Protein AF-A0A528INY7-F1 (afdb_monomer)

Structure (mmCIF, N/CA/C/O backbone):
data_AF-A0A528INY7-F1
#
_entry.id   AF-A0A528INY7-F1
#
loop_
_atom_site.group_PDB
_atom_site.id
_atom_site.type_symbol
_atom_site.label_atom_id
_atom_site.label_alt_id
_atom_site.label_comp_id
_atom_site.label_asym_id
_atom_site.label_entity_id
_atom_site.label_seq_id
_atom_site.pdbx_PDB_ins_code
_atom_site.Cartn_x
_atom_site.Cartn_y
_atom_site.Cartn_z
_atom_site.occupancy
_atom_site.B_iso_or_equiv
_atom_site.auth_seq_id
_atom_site.auth_comp_id
_atom_site.auth_asym_id
_atom_site.auth_atom_id
_atom_site.pdbx_PDB_model_num
ATOM 1 N N . ARG A 1 1 ? -7.343 -0.131 -20.533 1.00 91.62 1 ARG A N 1
ATOM 2 C CA . ARG A 1 1 ? -6.850 1.258 -20.793 1.00 91.62 1 ARG A CA 1
ATOM 3 C C . ARG A 1 1 ? -5.367 1.373 -20.498 1.00 91.62 1 ARG A C 1
ATOM 5 O O . ARG A 1 1 ? -4.648 1.747 -21.407 1.00 91.62 1 ARG A O 1
ATOM 12 N N . ASN A 1 2 ? -4.929 1.109 -19.264 1.00 95.06 2 ASN A N 1
ATOM 13 C CA . ASN A 1 2 ? -3.514 1.259 -18.916 1.00 95.06 2 ASN A CA 1
ATOM 14 C C . ASN A 1 2 ? -2.627 0.231 -19.645 1.00 95.06 2 ASN A C 1
ATOM 16 O O . ASN A 1 2 ? -1.498 0.556 -19.962 1.00 95.06 2 ASN A O 1
ATOM 20 N N . LEU A 1 3 ? -3.159 -0.954 -19.976 1.00 93.62 3 LEU A N 1
ATOM 21 C CA . LEU A 1 3 ? -2.393 -2.011 -20.651 1.00 93.62 3 LEU A CA 1
ATOM 22 C C . LEU A 1 3 ? -2.315 -1.853 -22.182 1.00 93.62 3 LEU A C 1
ATOM 24 O O . LEU A 1 3 ? -1.270 -2.107 -22.759 1.00 93.62 3 LEU A O 1
ATOM 28 N N . ASP A 1 4 ? -3.390 -1.401 -22.837 1.00 95.31 4 ASP A N 1
ATOM 29 C CA . ASP A 1 4 ? -3.476 -1.436 -24.315 1.00 95.31 4 ASP A CA 1
ATOM 30 C C . ASP A 1 4 ? -3.409 -0.058 -24.985 1.00 95.31 4 ASP A C 1
ATOM 32 O O . ASP A 1 4 ? -3.302 0.046 -26.204 1.00 95.31 4 ASP A O 1
ATOM 36 N N . ARG A 1 5 ? -3.588 1.023 -24.213 1.00 96.38 5 ARG A N 1
ATOM 37 C CA . ARG A 1 5 ? -3.797 2.382 -24.753 1.00 96.38 5 ARG A CA 1
ATOM 38 C C . ARG A 1 5 ? -2.913 3.452 -24.120 1.00 96.38 5 ARG A C 1
ATOM 40 O O . ARG A 1 5 ? -3.077 4.627 -24.442 1.00 96.38 5 ARG A O 1
ATOM 47 N N . ARG A 1 6 ? -2.029 3.086 -23.192 1.00 97.81 6 ARG A N 1
ATOM 48 C CA . ARG A 1 6 ? -1.086 4.003 -22.543 1.00 97.81 6 ARG A CA 1
ATOM 49 C C . ARG A 1 6 ? 0.319 3.431 -22.620 1.00 97.81 6 ARG A C 1
ATOM 51 O O . ARG A 1 6 ? 0.489 2.218 -22.641 1.00 97.81 6 ARG A O 1
ATOM 58 N N . VAL A 1 7 ? 1.301 4.324 -22.661 1.00 96.69 7 VAL A N 1
ATOM 59 C CA . VAL A 1 7 ? 2.706 3.971 -22.462 1.00 96.69 7 VAL A CA 1
ATOM 60 C C . VAL A 1 7 ? 2.977 4.094 -20.967 1.00 96.69 7 VAL A C 1
ATOM 62 O O . VAL A 1 7 ? 2.939 5.198 -20.432 1.00 96.69 7 VAL A O 1
ATOM 65 N N . GLU A 1 8 ? 3.190 2.964 -20.302 1.00 97.38 8 GLU A N 1
ATOM 66 C CA . GLU A 1 8 ? 3.444 2.859 -18.861 1.00 97.38 8 GLU A CA 1
ATOM 67 C C . GLU A 1 8 ? 4.792 2.152 -18.642 1.00 97.38 8 GLU A C 1
ATOM 69 O O . GLU A 1 8 ? 5.246 1.394 -19.502 1.00 97.38 8 GLU A O 1
ATOM 74 N N . THR A 1 9 ? 5.431 2.372 -17.493 1.00 97.06 9 THR A N 1
ATOM 75 C CA . THR A 1 9 ? 6.660 1.659 -17.112 1.00 97.06 9 THR A CA 1
ATOM 76 C C . THR A 1 9 ? 6.545 1.098 -15.703 1.00 97.06 9 THR A C 1
ATOM 78 O O . THR A 1 9 ? 5.949 1.717 -14.822 1.00 97.06 9 THR A O 1
ATOM 81 N N . MET A 1 10 ? 7.130 -0.077 -15.491 1.00 96.69 10 MET A N 1
ATOM 82 C CA . MET A 1 10 ? 7.287 -0.697 -14.182 1.00 96.69 10 MET A CA 1
ATOM 83 C C . MET A 1 10 ? 8.776 -0.923 -13.956 1.00 96.69 10 MET A C 1
ATOM 85 O O . MET A 1 10 ? 9.444 -1.554 -14.774 1.00 96.69 10 MET A O 1
ATOM 89 N N . VAL A 1 11 ? 9.298 -0.386 -12.857 1.00 96.94 11 VAL A N 1
ATOM 90 C CA . VAL A 1 11 ? 10.722 -0.466 -12.525 1.00 96.94 11 VAL A CA 1
ATOM 91 C C . V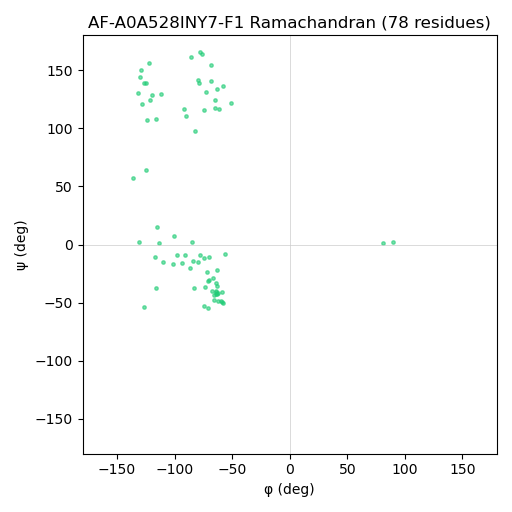AL A 1 11 ? 10.887 -1.363 -11.302 1.00 96.94 11 VAL A C 1
ATOM 93 O O . VAL A 1 11 ? 10.185 -1.156 -10.309 1.00 96.94 11 VAL A O 1
ATOM 96 N N . PRO A 1 12 ? 11.788 -2.358 -11.340 1.00 97.31 12 PRO A N 1
ATOM 97 C CA . PRO A 1 12 ? 12.016 -3.220 -10.193 1.00 97.31 12 PRO A CA 1
ATOM 98 C C . PRO A 1 12 ? 12.680 -2.452 -9.047 1.00 97.31 12 PRO A C 1
ATOM 100 O O . PRO A 1 12 ? 13.609 -1.668 -9.252 1.00 97.31 12 PRO A O 1
ATOM 103 N N . ILE A 1 13 ? 12.255 -2.748 -7.820 1.00 96.94 13 ILE A N 1
ATOM 104 C CA . ILE A 1 13 ? 12.957 -2.320 -6.610 1.00 96.94 13 ILE A CA 1
ATOM 105 C C . ILE A 1 13 ? 14.097 -3.311 -6.369 1.00 96.94 13 ILE A C 1
ATOM 107 O O . ILE A 1 13 ? 13.885 -4.406 -5.848 1.00 96.94 13 ILE A O 1
ATOM 111 N N . THR A 1 14 ? 15.301 -2.941 -6.804 1.00 97.38 14 THR A N 1
ATOM 112 C CA . THR A 1 14 ? 16.493 -3.806 -6.757 1.00 97.38 14 THR A CA 1
ATOM 113 C C . THR A 1 14 ? 17.253 -3.728 -5.439 1.00 97.38 14 THR A C 1
ATOM 115 O O . THR A 1 14 ? 18.015 -4.637 -5.121 1.00 97.38 14 THR A O 1
ATOM 118 N N . ASN A 1 15 ? 17.062 -2.662 -4.659 1.00 96.81 15 ASN A N 1
ATOM 119 C CA . ASN A 1 15 ? 17.649 -2.568 -3.330 1.00 96.81 15 ASN A CA 1
ATOM 120 C C . ASN A 1 15 ? 16.871 -3.493 -2.371 1.00 96.81 15 ASN A C 1
ATOM 122 O O . ASN A 1 15 ? 15.689 -3.232 -2.138 1.00 96.81 15 ASN A O 1
ATOM 126 N N . PRO A 1 16 ? 17.499 -4.540 -1.802 1.00 94.31 16 PRO A N 1
ATOM 127 C CA . PRO A 1 16 ? 16.795 -5.537 -0.994 1.00 94.31 16 PRO A CA 1
ATOM 128 C C . PRO A 1 16 ? 16.183 -4.939 0.276 1.00 94.31 16 PRO A C 1
ATOM 130 O O . PRO A 1 16 ? 15.077 -5.311 0.650 1.00 94.31 16 PRO A O 1
ATOM 133 N N . THR A 1 17 ? 16.848 -3.964 0.903 1.00 92.44 17 THR A N 1
ATOM 134 C CA . THR A 1 17 ? 16.323 -3.279 2.091 1.00 92.44 17 THR A CA 1
ATOM 135 C C . THR A 1 17 ? 15.068 -2.478 1.764 1.00 92.44 17 THR A C 1
ATOM 137 O O . THR A 1 17 ? 14.091 -2.538 2.503 1.00 92.44 17 THR A O 1
ATOM 140 N N . VAL A 1 18 ? 15.070 -1.751 0.643 1.00 92.75 18 VAL A N 1
ATOM 141 C CA . VAL A 1 18 ? 13.890 -0.989 0.201 1.00 92.75 18 VAL A CA 1
ATOM 142 C C . VAL A 1 18 ? 12.760 -1.936 -0.200 1.00 92.75 18 VAL A C 1
ATOM 144 O O . VAL A 1 18 ? 11.608 -1.681 0.131 1.00 92.75 18 VAL A O 1
ATOM 147 N N . HIS A 1 19 ? 13.078 -3.039 -0.879 1.00 94.56 19 HIS A N 1
ATOM 148 C CA . HIS A 1 19 ? 12.090 -4.041 -1.270 1.00 94.56 19 HIS A CA 1
ATOM 149 C C . HIS A 1 19 ? 11.378 -4.623 -0.042 1.00 94.56 19 HIS A C 1
ATOM 151 O O . HIS A 1 19 ? 10.149 -4.643 0.009 1.00 94.56 19 HIS A O 1
ATOM 157 N N . GLU A 1 20 ? 12.150 -5.018 0.972 1.00 92.25 20 GLU A N 1
ATOM 158 C CA . GLU A 1 20 ? 11.624 -5.558 2.225 1.00 92.25 20 GLU A CA 1
ATOM 159 C C . GLU A 1 20 ? 10.799 -4.522 2.995 1.00 92.25 20 GLU A C 1
ATOM 161 O O . GLU A 1 20 ? 9.736 -4.841 3.513 1.00 92.25 20 GLU A O 1
ATOM 166 N N . GLN A 1 21 ? 11.228 -3.258 3.032 1.00 90.31 21 GLN A N 1
ATOM 167 C CA . GLN A 1 21 ? 10.448 -2.187 3.664 1.00 90.31 21 GLN A CA 1
ATOM 168 C C . GLN A 1 21 ? 9.108 -1.956 2.960 1.00 90.31 21 GLN A C 1
ATOM 170 O O . GLN A 1 21 ? 8.080 -1.797 3.619 1.00 90.31 21 GLN A O 1
ATOM 175 N N . VAL A 1 22 ? 9.098 -1.952 1.626 1.00 92.38 22 VAL A N 1
ATOM 176 C CA . VAL A 1 22 ? 7.858 -1.781 0.865 1.00 92.38 22 VAL A CA 1
ATOM 177 C C . VAL A 1 22 ? 6.897 -2.934 1.148 1.00 92.38 22 VAL A C 1
ATOM 179 O O . VAL A 1 22 ? 5.744 -2.675 1.477 1.00 92.38 22 VAL A O 1
ATOM 182 N N . LEU A 1 23 ? 7.349 -4.188 1.086 1.00 92.94 23 LEU A N 1
ATOM 183 C CA . LEU A 1 23 ? 6.468 -5.340 1.298 1.00 92.94 23 LEU A CA 1
ATOM 184 C C . LEU A 1 23 ? 6.098 -5.554 2.771 1.00 92.94 23 LEU A C 1
ATOM 186 O O . LEU A 1 23 ? 4.920 -5.644 3.107 1.00 92.94 23 LEU A O 1
ATOM 190 N N . GLY A 1 24 ? 7.091 -5.633 3.651 1.00 88.50 24 GLY A N 1
ATOM 191 C CA . GLY A 1 24 ? 6.909 -6.034 5.044 1.00 88.50 24 GLY A CA 1
ATOM 192 C C . GLY A 1 24 ? 6.373 -4.935 5.956 1.00 88.50 24 GLY A C 1
ATOM 193 O O . GLY A 1 24 ? 5.946 -5.234 7.064 1.00 88.50 24 GLY A O 1
ATOM 194 N N . GLN A 1 25 ? 6.398 -3.670 5.525 1.00 89.06 25 GLN A N 1
ATOM 195 C CA . GLN A 1 25 ? 5.988 -2.547 6.373 1.00 89.06 25 GLN A CA 1
ATOM 196 C C . GLN A 1 25 ? 4.928 -1.683 5.705 1.00 89.06 25 GLN A C 1
ATOM 198 O O . GLN A 1 25 ? 3.856 -1.483 6.269 1.00 89.06 25 GLN A O 1
ATOM 203 N N . ILE A 1 26 ? 5.190 -1.199 4.487 1.00 92.06 26 ILE A N 1
ATOM 204 C CA . ILE A 1 26 ? 4.245 -0.304 3.809 1.00 92.06 26 ILE A CA 1
ATOM 205 C C . ILE A 1 26 ? 3.001 -1.078 3.370 1.00 92.06 26 ILE A C 1
ATOM 207 O O . ILE A 1 26 ? 1.887 -0.700 3.729 1.00 92.06 26 ILE A O 1
ATOM 211 N N . MET A 1 27 ? 3.166 -2.166 2.616 1.00 94.81 27 MET A N 1
ATOM 212 C CA . MET A 1 27 ? 2.029 -2.964 2.147 1.00 94.81 27 MET A CA 1
ATOM 213 C C . MET A 1 27 ? 1.279 -3.603 3.316 1.00 94.81 27 MET A C 1
ATOM 215 O O . MET A 1 27 ? 0.052 -3.567 3.323 1.00 94.81 27 MET A O 1
ATOM 219 N N . LEU A 1 28 ? 1.999 -4.106 4.326 1.00 92.75 28 LEU A N 1
ATOM 220 C CA . LEU A 1 28 ? 1.385 -4.636 5.544 1.00 92.75 28 LEU A CA 1
ATOM 221 C C . LEU A 1 28 ? 0.536 -3.578 6.263 1.00 92.75 28 LEU A C 1
ATOM 223 O O . LEU A 1 28 ? -0.630 -3.837 6.538 1.00 92.75 28 LEU A O 1
ATOM 227 N N . GLY A 1 29 ? 1.068 -2.372 6.488 1.00 92.56 29 GLY A N 1
ATOM 228 C CA . GLY A 1 29 ? 0.299 -1.286 7.100 1.00 92.56 29 GLY A CA 1
ATOM 229 C C . GLY A 1 29 ? -0.957 -0.930 6.299 1.00 92.56 29 GLY A C 1
ATOM 230 O O . GLY A 1 29 ? -2.021 -0.755 6.875 1.00 92.56 29 GLY A O 1
ATOM 231 N N . ASN A 1 30 ? -0.883 -0.902 4.965 1.00 94.12 30 ASN A N 1
ATOM 232 C CA . ASN A 1 30 ? -2.078 -0.673 4.141 1.00 94.12 30 ASN A CA 1
ATOM 233 C C . ASN A 1 30 ? -3.123 -1.797 4.271 1.00 94.12 30 ASN A C 1
ATOM 235 O O . ASN A 1 30 ? -4.311 -1.517 4.176 1.00 94.12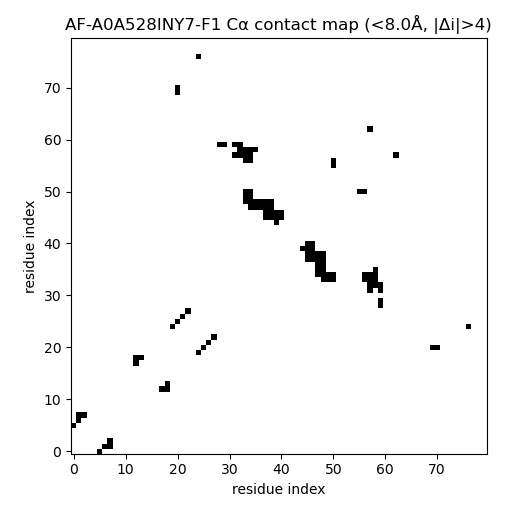 30 ASN A O 1
ATOM 239 N N . ILE A 1 31 ? -2.705 -3.050 4.480 1.00 92.62 31 ILE A N 1
ATOM 240 C CA . ILE A 1 31 ? -3.620 -4.185 4.693 1.00 92.62 31 ILE A CA 1
ATOM 241 C C . ILE A 1 31 ? -4.255 -4.132 6.089 1.00 92.62 31 ILE A C 1
ATOM 243 O O . ILE A 1 31 ? -5.418 -4.488 6.237 1.00 92.62 31 ILE A O 1
ATOM 247 N N . MET A 1 32 ? -3.502 -3.691 7.098 1.00 92.12 32 MET A N 1
ATOM 248 C CA . MET A 1 32 ? -3.968 -3.593 8.486 1.00 92.12 32 MET A CA 1
ATOM 249 C C . MET A 1 32 ? -4.865 -2.378 8.755 1.00 92.12 32 MET A C 1
ATOM 251 O O . MET A 1 32 ? -5.422 -2.269 9.843 1.00 92.12 32 MET A O 1
ATOM 255 N N . ASP A 1 33 ? -4.991 -1.442 7.811 1.00 94.62 33 ASP A N 1
ATOM 256 C CA . ASP A 1 33 ? -5.834 -0.261 7.989 1.00 94.62 33 ASP A CA 1
ATOM 257 C C . ASP A 1 33 ? -7.300 -0.658 8.198 1.00 94.62 33 ASP A C 1
ATOM 259 O O . ASP A 1 33 ? -7.943 -1.203 7.298 1.00 94.62 33 ASP A O 1
ATOM 263 N N . ASN A 1 34 ? -7.827 -0.337 9.382 1.00 94.38 34 ASN A N 1
ATOM 264 C CA . ASN A 1 34 ? -9.199 -0.637 9.798 1.00 94.38 34 ASN A CA 1
ATOM 265 C C . ASN A 1 34 ? -10.045 0.630 10.023 1.00 94.38 34 ASN A C 1
ATOM 267 O O . ASN A 1 34 ? -11.128 0.570 10.608 1.00 94.38 34 ASN A O 1
ATOM 271 N N . GLN A 1 35 ? -9.581 1.786 9.531 1.00 94.56 35 GLN A N 1
ATOM 272 C CA . GLN A 1 35 ? -10.289 3.066 9.656 1.00 94.56 35 GLN A CA 1
ATOM 273 C C . GLN A 1 35 ? -10.728 3.664 8.313 1.00 94.56 35 GLN A C 1
ATOM 275 O O . GLN A 1 35 ? -11.793 4.288 8.214 1.00 94.56 35 GLN A O 1
ATOM 280 N N . GLN A 1 36 ? -9.905 3.520 7.277 1.00 94.81 36 GLN A N 1
ATOM 281 C CA . GLN A 1 36 ? -10.101 4.104 5.950 1.00 94.81 36 GLN A CA 1
ATOM 282 C C . GLN A 1 36 ? -10.259 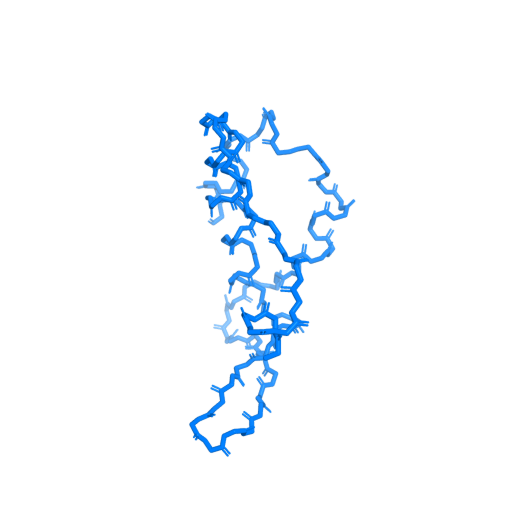3.062 4.836 1.00 94.81 36 GLN A C 1
ATOM 284 O O . GLN A 1 36 ? -10.699 3.428 3.743 1.00 94.81 36 GLN A O 1
ATOM 289 N N . SER A 1 37 ? -9.986 1.786 5.109 1.00 96.00 37 SER A N 1
ATOM 290 C CA . SER A 1 37 ? -10.200 0.683 4.167 1.00 96.00 37 SER A CA 1
ATOM 291 C C . SER A 1 37 ? -11.670 0.385 3.869 1.00 96.00 37 SER A C 1
ATOM 293 O O . SER A 1 37 ? -12.574 0.632 4.672 1.00 96.00 37 SER A O 1
ATOM 295 N N . PHE A 1 38 ? -11.904 -0.191 2.688 1.00 96.38 38 PHE A N 1
ATOM 296 C CA . PHE A 1 38 ? -13.195 -0.720 2.259 1.00 96.38 38 PHE A CA 1
ATOM 297 C C . PHE A 1 38 ? -13.024 -2.122 1.677 1.00 96.38 38 PHE A C 1
ATOM 299 O O . PHE A 1 38 ? -12.227 -2.322 0.760 1.00 96.38 38 PHE A O 1
ATOM 306 N N . ASP A 1 39 ? -13.844 -3.055 2.148 1.00 94.56 39 ASP A N 1
ATOM 307 C CA . ASP A 1 39 ? -14.009 -4.364 1.531 1.00 94.56 39 ASP A CA 1
ATOM 308 C C . ASP A 1 39 ? -14.800 -4.213 0.235 1.00 94.56 39 ASP A C 1
ATOM 310 O O . ASP A 1 39 ? -15.878 -3.609 0.224 1.00 94.56 39 ASP A O 1
ATOM 314 N N . VAL A 1 40 ? -14.299 -4.806 -0.847 1.00 96.19 40 VAL A N 1
ATOM 315 C CA . VAL A 1 40 ? -15.050 -4.950 -2.098 1.00 96.19 40 VAL A CA 1
AT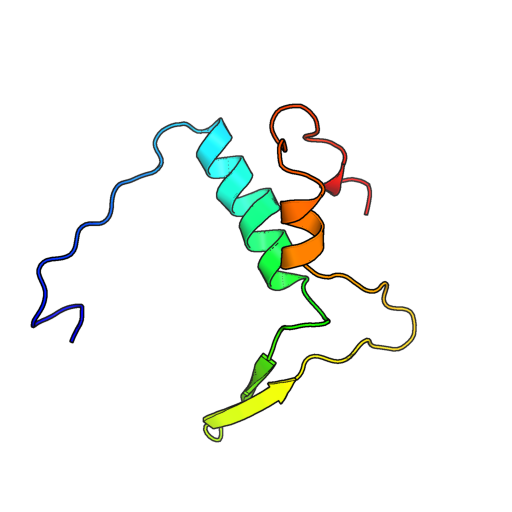OM 316 C C . VAL A 1 40 ? -15.784 -6.285 -2.064 1.00 96.19 40 VAL A C 1
ATOM 318 O O . VAL A 1 40 ? -15.161 -7.345 -2.007 1.00 96.19 40 VAL A O 1
ATOM 321 N N . LEU A 1 41 ? -17.114 -6.236 -2.088 1.00 97.00 41 LEU A N 1
ATOM 322 C CA . LEU A 1 41 ? -17.971 -7.415 -2.020 1.00 97.00 41 LEU A CA 1
ATOM 323 C C . LEU A 1 41 ? -18.198 -8.018 -3.412 1.00 97.00 41 LEU A C 1
ATOM 325 O O . LEU A 1 41 ? -18.016 -7.370 -4.445 1.00 97.00 41 LEU A O 1
ATOM 329 N N . ALA A 1 42 ? -18.624 -9.282 -3.446 1.00 97.56 42 ALA A N 1
ATOM 330 C CA . ALA A 1 42 ? -18.829 -10.027 -4.690 1.00 97.56 42 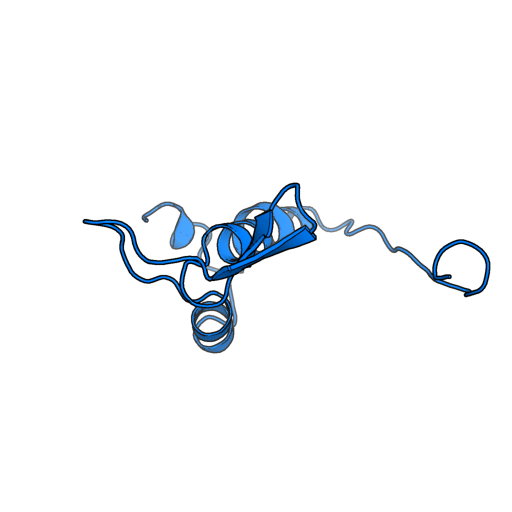ALA A CA 1
ATOM 331 C C . ALA A 1 42 ? -19.919 -9.429 -5.603 1.00 97.56 42 ALA A C 1
ATOM 333 O O . ALA A 1 42 ? -19.910 -9.671 -6.808 1.00 97.56 42 ALA A O 1
ATOM 334 N N . ASP A 1 43 ? -20.843 -8.645 -5.045 1.00 97.38 43 ASP A N 1
ATOM 335 C CA . ASP A 1 43 ? -21.891 -7.935 -5.785 1.00 97.38 43 ASP A CA 1
ATOM 336 C C . ASP A 1 43 ? -21.423 -6.580 -6.354 1.00 97.38 43 ASP A C 1
ATOM 338 O O . ASP A 1 43 ? -22.204 -5.863 -6.982 1.00 97.38 43 ASP A O 1
ATOM 342 N N . GLY A 1 44 ? -20.148 -6.228 -6.158 1.00 96.69 44 GLY A N 1
ATOM 343 C CA . GLY A 1 44 ? -19.556 -4.967 -6.593 1.00 96.69 44 GLY A CA 1
ATOM 344 C C . GLY A 1 44 ? -19.842 -3.787 -5.664 1.00 96.69 44 GLY A C 1
ATOM 345 O O . GLY A 1 44 ? -19.402 -2.674 -5.957 1.00 96.69 44 GLY A O 1
ATOM 346 N N . THR A 1 45 ? -20.554 -3.998 -4.554 1.00 97.69 45 THR A N 1
ATOM 347 C CA . THR A 1 45 ? -20.688 -2.985 -3.505 1.00 97.69 45 THR A CA 1
ATOM 348 C C . THR A 1 45 ? -19.432 -2.935 -2.635 1.00 97.69 45 THR A C 1
ATOM 350 O O . THR A 1 45 ? -18.563 -3.809 -2.686 1.00 97.69 45 THR A O 1
ATOM 353 N N . SER A 1 46 ? -19.315 -1.872 -1.843 1.00 97.44 46 SER A N 1
ATOM 354 C CA . SER A 1 46 ? -18.198 -1.675 -0.924 1.00 97.44 46 SER A CA 1
ATOM 355 C C . SER A 1 46 ? -18.704 -1.449 0.490 1.00 97.44 46 SER A C 1
ATOM 357 O O . SER A 1 46 ? -19.640 -0.669 0.690 1.00 97.44 46 SER A O 1
ATOM 359 N N . ARG A 1 47 ? -18.038 -2.045 1.474 1.00 95.38 47 ARG A N 1
ATOM 360 C CA . ARG A 1 47 ? -18.318 -1.842 2.898 1.00 95.38 47 ARG A CA 1
ATOM 361 C C . ARG A 1 47 ? -17.079 -1.271 3.570 1.00 95.38 47 ARG A C 1
ATOM 363 O O . ARG A 1 47 ? -16.002 -1.826 3.410 1.00 95.38 47 ARG A O 1
ATOM 370 N N . ARG A 1 48 ? -17.221 -0.174 4.319 1.00 94.12 48 ARG A N 1
ATOM 371 C CA . ARG A 1 48 ? -16.101 0.374 5.097 1.00 94.12 48 ARG A CA 1
ATOM 372 C C . ARG A 1 48 ? -15.675 -0.650 6.152 1.00 94.12 48 ARG A C 1
ATOM 374 O O . ARG A 1 48 ? -16.548 -1.196 6.824 1.00 94.12 48 ARG A O 1
ATOM 381 N N . ALA A 1 49 ? -14.371 -0.880 6.282 1.00 91.38 49 ALA A N 1
ATOM 382 C CA . ALA A 1 49 ? -13.816 -1.653 7.382 1.00 91.38 49 ALA A CA 1
ATOM 383 C C . ALA A 1 49 ? -14.207 -0.990 8.710 1.00 91.38 49 ALA A C 1
ATOM 385 O O . ALA A 1 49 ? -14.194 0.236 8.841 1.00 91.38 49 ALA A O 1
ATOM 386 N N . THR A 1 50 ? -14.617 -1.798 9.675 1.00 89.19 50 THR A N 1
ATOM 387 C CA . THR A 1 50 ? -15.008 -1.332 11.003 1.00 89.19 50 THR A CA 1
ATOM 388 C C . THR A 1 50 ? -14.215 -2.106 12.026 1.00 89.19 50 THR A C 1
ATOM 390 O O . THR A 1 50 ? -14.094 -3.317 11.883 1.00 89.19 50 THR A O 1
ATOM 393 N N . LEU A 1 51 ? -13.754 -1.407 13.058 1.00 92.12 51 LEU A N 1
ATOM 394 C CA . LEU A 1 51 ? -13.106 -2.003 14.221 1.00 92.12 51 LEU A CA 1
ATOM 395 C C . LEU A 1 51 ? -13.954 -3.134 14.804 1.00 92.12 51 LEU A C 1
ATOM 397 O O . LEU A 1 51 ? -15.107 -2.903 15.185 1.00 92.12 51 LEU A O 1
ATOM 401 N N . GLU A 1 52 ? -13.382 -4.334 14.869 1.00 87.62 52 GLU A N 1
ATOM 402 C CA . GLU A 1 52 ? -13.982 -5.442 15.604 1.00 87.62 52 GLU A CA 1
ATOM 403 C C . GLU A 1 52 ? -13.781 -5.267 17.119 1.00 87.62 52 GLU A C 1
ATOM 405 O O . GLU A 1 52 ? -12.984 -4.450 17.592 1.00 87.62 52 GLU A O 1
ATOM 410 N N . GLU A 1 53 ? -14.549 -6.008 17.921 1.00 91.25 53 GLU A N 1
ATOM 411 C CA . GLU A 1 53 ? -14.447 -5.922 19.377 1.00 91.25 53 GLU A CA 1
ATOM 412 C C . GLU A 1 53 ? -13.067 -6.407 19.848 1.00 91.25 53 GLU A C 1
ATOM 414 O O . GLU A 1 53 ? -12.705 -7.568 19.670 1.00 91.25 53 GLU A O 1
ATOM 419 N N . GLY A 1 54 ? -12.305 -5.505 20.470 1.00 90.81 54 GLY A N 1
ATOM 420 C CA . GLY A 1 54 ? -10.952 -5.786 20.953 1.00 90.81 54 GLY A CA 1
ATOM 421 C C . GLY A 1 54 ? -9.836 -5.513 19.941 1.00 90.81 54 GLY A C 1
ATOM 422 O O . GLY A 1 54 ? -8.676 -5.734 20.281 1.00 90.81 54 GLY A O 1
ATOM 423 N N . GLU A 1 55 ? -10.147 -5.014 18.740 1.00 91.81 55 GLU A N 1
ATOM 424 C CA . GLU A 1 55 ? -9.127 -4.536 17.804 1.00 91.81 55 GLU A CA 1
ATOM 425 C C . GLU A 1 55 ? -8.627 -3.133 18.158 1.00 91.81 55 GLU A C 1
ATOM 427 O O . GLU A 1 55 ? -9.394 -2.235 18.514 1.00 91.81 55 GLU A O 1
ATOM 432 N N . GLU A 1 56 ? -7.322 -2.927 17.989 1.00 92.81 56 GLU A N 1
ATOM 433 C CA . GLU A 1 56 ? -6.720 -1.603 18.096 1.00 92.81 56 GLU A CA 1
ATOM 434 C C . GLU A 1 56 ? -6.958 -0.785 16.809 1.00 92.81 56 GLU A C 1
ATOM 436 O O . GLU A 1 56 ? -6.829 -1.310 15.695 1.00 92.81 56 GLU A O 1
ATOM 441 N N . PRO A 1 57 ? -7.280 0.517 16.923 1.00 94.81 57 PRO A N 1
ATOM 442 C CA . PRO A 1 57 ? -7.409 1.405 15.775 1.00 94.81 57 PRO A CA 1
ATOM 443 C C . PRO A 1 57 ? -6.078 1.601 15.055 1.00 94.81 57 PRO A C 1
ATOM 445 O O . PRO A 1 57 ? -5.108 2.088 15.634 1.00 94.81 57 PRO A O 1
ATOM 448 N N . PHE A 1 58 ? -6.066 1.317 13.753 1.00 94.50 58 PHE A N 1
ATOM 449 C CA . PHE A 1 58 ? -4.917 1.545 12.891 1.00 94.50 58 PHE A CA 1
ATOM 450 C C . PHE A 1 58 ? -5.298 2.340 11.636 1.00 94.50 58 PHE A C 1
ATOM 452 O O . PHE A 1 58 ? -6.135 1.926 10.833 1.00 94.50 58 PHE A O 1
ATOM 459 N N . ASN A 1 59 ? -4.647 3.495 11.471 1.00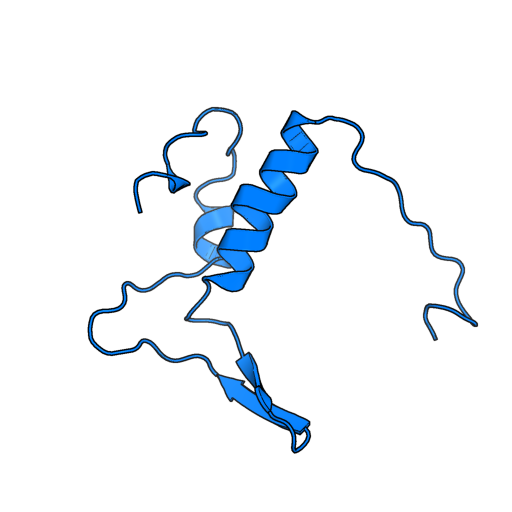 94.81 59 ASN A N 1
ATOM 460 C CA . ASN A 1 59 ? -4.772 4.374 10.311 1.00 94.81 59 ASN A CA 1
ATOM 461 C C . ASN A 1 59 ? -3.432 4.447 9.582 1.00 94.81 59 ASN A C 1
ATOM 463 O O . ASN A 1 59 ? -2.488 5.082 10.062 1.00 94.81 59 ASN A O 1
ATOM 467 N N . ALA A 1 60 ? -3.344 3.822 8.413 1.00 94.12 60 ALA A N 1
ATOM 468 C CA . ALA A 1 60 ? -2.104 3.738 7.657 1.00 94.12 60 ALA A CA 1
ATOM 469 C C . ALA A 1 60 ? -1.597 5.126 7.244 1.00 94.12 60 ALA A C 1
ATOM 471 O O . ALA A 1 60 ? -0.403 5.414 7.345 1.00 94.12 60 ALA A O 1
ATOM 472 N N . GLN A 1 61 ? -2.493 6.018 6.814 1.00 94.06 61 GLN A N 1
ATOM 473 C CA . GLN A 1 61 ? -2.103 7.348 6.352 1.00 94.06 61 GLN A CA 1
ATOM 474 C C . GLN A 1 61 ? -1.516 8.193 7.489 1.00 94.06 61 GLN A C 1
ATOM 476 O O . GLN A 1 61 ? -0.450 8.787 7.325 1.00 94.06 61 GLN A O 1
ATOM 481 N N . GLU A 1 62 ? -2.176 8.229 8.647 1.00 94.50 62 GLU A N 1
ATOM 482 C CA . GLU A 1 62 ? -1.671 8.940 9.824 1.00 94.50 62 GLU A CA 1
ATOM 483 C C . GLU A 1 62 ? -0.358 8.330 10.328 1.00 94.50 62 GLU A C 1
ATOM 485 O O . GLU A 1 62 ? 0.603 9.056 10.607 1.00 94.50 62 GLU A O 1
ATOM 490 N N . TYR A 1 63 ? -0.276 6.997 10.365 1.00 92.00 63 TYR A N 1
ATOM 491 C CA . TYR A 1 63 ? 0.927 6.280 10.769 1.00 92.00 63 TYR A CA 1
ATOM 492 C C . TYR A 1 63 ? 2.131 6.652 9.896 1.00 92.00 63 TYR A C 1
ATOM 494 O O . TYR A 1 63 ? 3.177 7.036 10.424 1.00 92.00 63 TYR A O 1
ATOM 502 N N . PHE A 1 64 ? 1.997 6.616 8.566 1.00 91.44 64 PHE A N 1
ATOM 503 C CA . PHE A 1 64 ? 3.108 6.932 7.662 1.00 91.44 64 PHE A CA 1
ATOM 504 C C . PHE A 1 64 ? 3.481 8.422 7.661 1.00 91.44 64 PHE A C 1
ATOM 506 O O . PHE A 1 64 ? 4.659 8.751 7.519 1.00 91.44 64 PHE A O 1
ATOM 513 N N . MET A 1 65 ? 2.520 9.328 7.877 1.00 90.94 65 MET A N 1
ATOM 514 C CA . MET A 1 65 ? 2.797 10.768 7.995 1.00 90.94 65 MET A CA 1
ATOM 515 C C . MET A 1 65 ? 3.541 11.129 9.285 1.00 90.94 65 MET A C 1
ATOM 517 O O . MET A 1 65 ? 4.322 12.081 9.303 1.00 90.94 65 MET A O 1
ATOM 521 N N . THR A 1 66 ? 3.322 10.371 10.359 1.00 89.94 66 THR A N 1
ATOM 522 C CA . THR A 1 66 ? 3.963 10.589 11.666 1.00 89.94 66 THR A CA 1
ATOM 523 C C . THR A 1 66 ? 5.243 9.767 11.854 1.0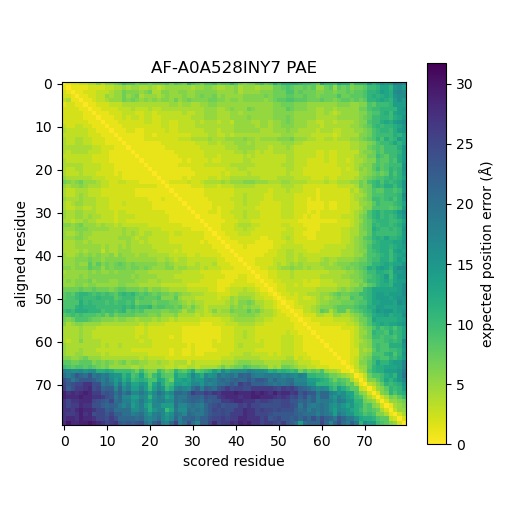0 89.94 66 THR A C 1
ATOM 525 O O . THR A 1 66 ? 6.069 10.106 12.703 1.00 89.94 66 THR A O 1
ATOM 528 N N . ASN A 1 67 ? 5.467 8.742 11.021 1.00 83.69 67 ASN A N 1
ATOM 529 C CA . ASN A 1 67 ? 6.640 7.861 11.052 1.00 83.69 67 ASN A CA 1
ATOM 530 C C . ASN A 1 67 ? 7.379 7.817 9.692 1.00 83.69 67 ASN A C 1
ATOM 532 O O . ASN A 1 67 ? 7.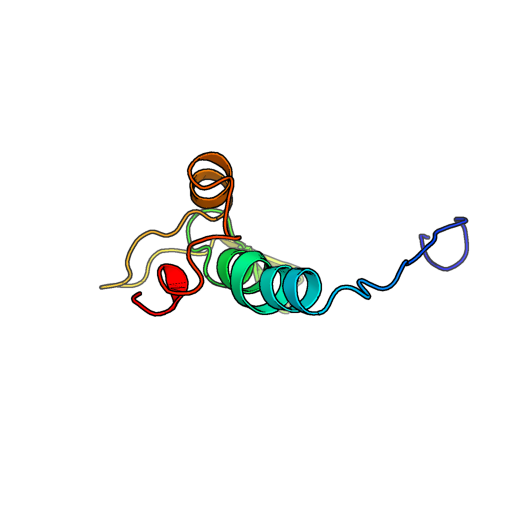487 6.758 9.074 1.00 83.69 67 ASN A O 1
ATOM 536 N N . PRO A 1 68 ? 7.948 8.947 9.222 1.00 67.38 68 PRO A N 1
ATOM 537 C CA . PRO A 1 68 ? 8.523 9.076 7.876 1.00 67.38 68 PRO A CA 1
ATOM 538 C C . PRO A 1 68 ? 9.833 8.296 7.644 1.00 67.38 68 PRO A C 1
ATOM 540 O O . PRO A 1 68 ? 10.284 8.192 6.505 1.00 67.38 68 PRO A O 1
ATOM 543 N N . SER A 1 69 ? 10.467 7.752 8.692 1.00 63.94 69 SER A N 1
ATOM 544 C CA . SER A 1 69 ? 11.664 6.908 8.570 1.00 63.94 69 SER A CA 1
ATOM 545 C C . SER A 1 69 ? 11.451 5.548 9.226 1.00 63.94 69 SER A C 1
ATOM 547 O O . SER A 1 69 ? 11.473 5.407 10.448 1.00 63.94 69 SER A O 1
ATOM 549 N N . LEU A 1 70 ? 11.308 4.538 8.373 1.00 61.84 70 LEU A N 1
ATOM 550 C CA . LEU A 1 70 ? 11.243 3.120 8.729 1.00 61.84 70 LEU A CA 1
ATOM 551 C C . LEU A 1 70 ? 12.632 2.445 8.719 1.00 61.84 70 LEU A C 1
ATOM 553 O O . LEU A 1 70 ? 12.814 1.323 9.18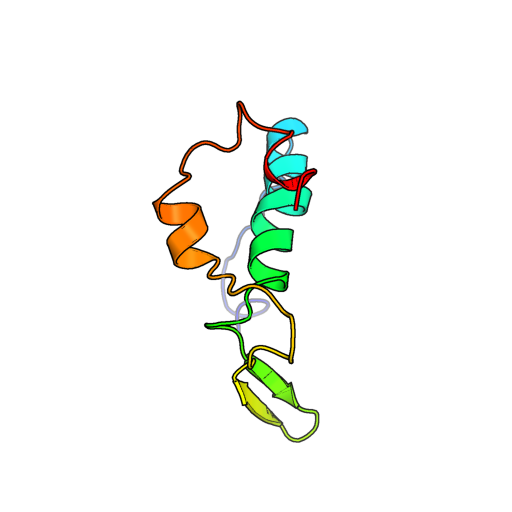9 1.00 61.84 70 LEU A O 1
ATOM 557 N N . SER A 1 71 ? 13.650 3.159 8.224 1.00 55.19 71 SER A N 1
ATOM 558 C CA . SER A 1 71 ? 14.994 2.630 7.968 1.00 55.19 71 SER A CA 1
ATOM 559 C C . SER A 1 71 ? 15.853 2.393 9.215 1.00 55.19 71 SER A C 1
ATOM 561 O O . SER A 1 71 ? 16.897 1.757 9.098 1.00 55.19 71 SER A O 1
ATOM 563 N N . GLY A 1 72 ? 15.444 2.884 10.388 1.00 48.38 72 GLY A N 1
ATOM 564 C CA . GLY A 1 72 ? 16.152 2.677 11.661 1.00 48.38 72 GLY A CA 1
ATOM 565 C C . GLY A 1 72 ? 15.395 1.826 12.685 1.00 48.38 72 GLY A C 1
ATOM 566 O O . GLY A 1 72 ? 15.885 1.648 13.794 1.00 48.38 72 GLY A O 1
ATOM 567 N N . ARG A 1 73 ? 14.194 1.335 12.347 1.00 54.28 73 ARG A N 1
ATOM 568 C CA . ARG A 1 73 ? 13.276 0.651 13.275 1.00 54.28 73 ARG A CA 1
ATOM 569 C C . ARG A 1 73 ? 12.664 -0.600 12.642 1.00 54.28 73 ARG A C 1
ATOM 571 O O . ARG A 1 73 ? 11.447 -0.745 12.603 1.00 54.28 73 ARG A O 1
ATOM 578 N N . GLY A 1 74 ? 13.497 -1.535 12.191 1.00 47.88 74 GLY A N 1
ATOM 579 C CA . GLY A 1 74 ? 13.030 -2.878 11.808 1.00 47.88 74 GLY A CA 1
ATOM 580 C C . GLY A 1 74 ? 12.280 -3.632 12.925 1.00 47.88 74 GLY A C 1
ATOM 581 O O . GLY A 1 74 ? 11.697 -4.679 12.657 1.00 47.88 74 GLY A O 1
ATOM 582 N N . ASP A 1 75 ? 12.269 -3.088 14.148 1.00 48.75 75 ASP A N 1
ATOM 583 C CA . ASP A 1 75 ? 11.631 -3.668 15.329 1.00 48.75 75 ASP A CA 1
ATOM 584 C C . ASP A 1 75 ? 10.273 -3.043 15.697 1.00 48.75 75 ASP A C 1
ATOM 586 O O . ASP A 1 75 ? 9.518 -3.670 16.429 1.00 48.75 75 ASP A O 1
ATOM 590 N N . ALA A 1 76 ? 9.907 -1.856 15.187 1.00 51.91 76 ALA A N 1
ATOM 591 C CA . ALA A 1 76 ? 8.686 -1.161 15.635 1.00 51.91 76 ALA A CA 1
ATOM 592 C C . ALA A 1 76 ? 7.376 -1.813 15.152 1.00 51.91 76 ALA A C 1
ATOM 594 O O . ALA A 1 76 ? 6.336 -1.629 15.775 1.00 51.91 76 ALA A O 1
ATOM 595 N N . LEU A 1 77 ? 7.431 -2.574 14.056 1.00 53.16 77 LEU A N 1
ATOM 596 C CA . LEU A 1 77 ? 6.293 -3.337 13.527 1.00 53.16 77 LEU A CA 1
ATOM 597 C C . LEU A 1 77 ? 6.317 -4.813 13.947 1.00 53.16 77 LEU A C 1
ATOM 599 O O . LEU A 1 77 ? 5.346 -5.516 13.724 1.00 53.16 77 LEU A O 1
ATOM 603 N N . LYS A 1 78 ? 7.408 -5.297 14.557 1.00 48.12 78 LYS A N 1
ATOM 604 C CA . LYS A 1 78 ? 7.466 -6.660 15.118 1.00 48.12 78 LYS A CA 1
ATOM 605 C C . LYS A 1 78 ? 6.873 -6.743 16.525 1.00 48.12 78 LYS A C 1
ATOM 607 O O . LYS A 1 78 ? 6.684 -7.840 17.038 1.00 48.12 78 LYS A O 1
ATOM 612 N N . SER A 1 79 ? 6.660 -5.596 17.165 1.00 42.84 79 SER A N 1
ATOM 613 C CA . SER A 1 79 ? 6.186 -5.468 18.544 1.00 42.84 79 SER A CA 1
ATOM 614 C C . SER A 1 79 ? 4.691 -5.157 18.667 1.00 42.84 79 SER A C 1
ATOM 616 O O . SER A 1 79 ? 4.242 -4.885 19.778 1.00 42.84 79 SER A O 1
ATOM 618 N N . HIS A 1 80 ? 3.947 -5.178 17.560 1.00 39.84 80 HIS A N 1
ATOM 619 C CA . HIS A 1 80 ? 2.495 -5.021 17.523 1.00 39.84 80 HIS A CA 1
ATOM 620 C C . HIS A 1 80 ? 1.861 -6.208 16.807 1.00 39.84 80 HIS A C 1
ATOM 622 O O . HIS A 1 80 ? 2.425 -6.625 15.771 1.00 39.84 80 HIS A O 1
#

pLDDT: mean 87.17, std 15.76, range [39.84, 97.81]

Foldseek 3Di:
DCPPPDDDDDDDPPPVLVVCCCVVPLVVLVVPAQQADWDQDPVRDIDRRHDDVPDDHGDSVVVCVVCVDPPPPPPPVVVD

Nearest PDB structures (foldseek):
  7d0j-assembly1_K  TM=3.400E-01  e=4.630E+00  Chlamydomonas reinhardtii

Sequence (80 aa):
RNLDRRVETMVPITNPTVHEQVLGQIMLGNIMDNQQSFDVLADGTSRRATLEEGEEPFNAQEYFMTNPSLSGRGDALKSH

Radius of gyration: 16.32 Å; Cα contacts (8 Å, |Δi|>4): 55; chains: 1; bounding box: 40×21×46 Å

Secondary structure (DSSP, 8-state):
-TTTSS---------HHHHHHIIIIIIHHHHH--SS-EEEPTTS-EEE--PPTTPPP--HHHHHHH----TT-TTTTT--

Mean predicted aligned error: 6.64 Å

Solvent-accessible surface area (backbone atoms only — not comparable to full-atom values): 5230 Å² total; per-residue (Å²): 99,71,83,82,73,46,92,77,86,86,80,82,72,79,53,66,71,60,39,46,44,45,55,72,46,52,51,43,38,61,69,59,24,35,66,81,37,63,49,77,45,98,88,74,49,74,44,72,40,66,75,56,95,88,56,80,91,33,50,41,70,63,49,49,74,76,49,81,71,64,89,86,44,87,57,70,70,74,75,105